Protein AF-A0A0G8CB19-F1 (afdb_monomer)

Secondary structure (DSSP, 8-state):
-EEEETT-SS-EE----TT-------SSEEEEE----STTT------------------S------------

Structure (mmCIF, N/CA/C/O backbone):
data_AF-A0A0G8CB19-F1
#
_entry.id   AF-A0A0G8CB19-F1
#
loop_
_atom_site.group_PDB
_atom_site.id
_atom_site.type_symbol
_atom_site.label_atom_id
_atom_site.label_alt_id
_atom_site.label_comp_id
_atom_site.label_asym_id
_atom_site.label_entity_id
_atom_site.label_seq_id
_atom_site.pdbx_PDB_ins_code
_atom_site.Cartn_x
_atom_site.Cartn_y
_atom_site.Cartn_z
_atom_site.occupancy
_atom_site.B_iso_or_equiv
_atom_site.auth_seq_id
_atom_site.auth_comp_id
_atom_site.auth_asym_id
_atom_site.auth_atom_id
_atom_site.pdbx_PDB_model_num
ATOM 1 N N . MET A 1 1 ? 1.897 -5.177 2.735 1.00 87.00 1 MET A N 1
ATOM 2 C CA . MET A 1 1 ? 1.865 -3.755 2.335 1.00 87.00 1 MET A CA 1
ATOM 3 C C . MET A 1 1 ? 0.420 -3.316 2.288 1.00 87.00 1 MET A C 1
ATOM 5 O O . MET A 1 1 ? -0.393 -4.031 1.721 1.00 87.00 1 MET A O 1
ATOM 9 N N . THR A 1 2 ? 0.107 -2.170 2.867 1.00 91.12 2 THR A N 1
ATOM 10 C CA . THR A 1 2 ? -1.232 -1.587 2.838 1.00 91.12 2 THR A CA 1
ATOM 11 C C . THR A 1 2 ? -1.138 -0.180 2.273 1.00 91.12 2 THR A C 1
ATOM 13 O O . THR A 1 2 ? -0.272 0.586 2.689 1.00 91.12 2 THR A O 1
ATOM 16 N N . ILE A 1 3 ? -2.007 0.146 1.322 1.00 92.06 3 ILE A N 1
ATOM 17 C CA . ILE A 1 3 ? -2.063 1.448 0.658 1.00 92.06 3 ILE A CA 1
ATOM 18 C C . ILE A 1 3 ? -3.410 2.085 0.975 1.00 92.06 3 ILE A C 1
ATOM 20 O O . ILE A 1 3 ? -4.461 1.473 0.771 1.00 92.06 3 ILE A O 1
ATOM 24 N N . ARG A 1 4 ? -3.375 3.311 1.494 1.00 93.00 4 ARG A N 1
ATOM 25 C CA . ARG A 1 4 ? -4.549 4.166 1.679 1.00 93.00 4 ARG A CA 1
ATOM 26 C C . ARG A 1 4 ? -4.506 5.301 0.671 1.00 93.00 4 ARG A C 1
ATOM 28 O O . ARG A 1 4 ? -3.461 5.926 0.502 1.00 93.00 4 ARG A O 1
ATOM 35 N N . THR A 1 5 ? -5.642 5.578 0.047 1.00 93.00 5 THR A N 1
ATOM 36 C CA . THR A 1 5 ? -5.846 6.738 -0.826 1.00 93.00 5 THR A CA 1
ATOM 37 C C . THR A 1 5 ? -6.883 7.664 -0.195 1.00 93.00 5 THR A C 1
ATOM 39 O O . THR A 1 5 ? -7.718 7.205 0.585 1.00 93.00 5 THR A O 1
ATOM 42 N N . PHE A 1 6 ? -6.837 8.963 -0.493 1.00 85.31 6 PHE A N 1
ATOM 43 C CA . PHE A 1 6 ? -7.753 9.944 0.110 1.00 85.31 6 PHE A CA 1
ATOM 44 C C . PHE A 1 6 ? -9.227 9.665 -0.206 1.00 85.31 6 PHE A C 1
ATOM 46 O O . PHE A 1 6 ? -10.093 9.875 0.640 1.00 85.31 6 PHE A O 1
ATOM 53 N N . ASN A 1 7 ? -9.495 9.146 -1.404 1.00 84.06 7 ASN A N 1
ATOM 54 C CA . ASN A 1 7 ? -10.846 8.955 -1.928 1.00 84.06 7 ASN A CA 1
ATOM 55 C C . ASN A 1 7 ? -11.397 7.533 -1.710 1.00 84.06 7 ASN A C 1
ATOM 57 O O . ASN A 1 7 ? -12.504 7.232 -2.151 1.00 84.06 7 ASN A O 1
ATOM 61 N N . SER A 1 8 ? -10.653 6.649 -1.028 1.00 84.06 8 SER A N 1
ATOM 62 C CA . SER A 1 8 ? -11.097 5.284 -0.725 1.00 84.06 8 SER A CA 1
ATOM 63 C C . SER A 1 8 ? -11.262 5.063 0.774 1.00 84.06 8 SER A C 1
ATOM 65 O O . SER A 1 8 ? -10.324 5.207 1.557 1.00 84.06 8 SER A O 1
ATOM 67 N N . THR A 1 9 ? -12.445 4.601 1.175 1.00 83.69 9 THR A N 1
ATOM 68 C CA . THR A 1 9 ? -12.702 4.134 2.546 1.00 83.69 9 THR A CA 1
ATOM 69 C C . THR A 1 9 ? -12.087 2.763 2.823 1.00 83.69 9 THR A C 1
ATOM 71 O O . THR A 1 9 ? -11.902 2.398 3.983 1.00 83.69 9 THR A O 1
ATOM 74 N N . THR A 1 10 ? -11.751 2.004 1.774 1.00 91.94 10 THR A N 1
ATOM 75 C CA . THR A 1 10 ? -11.187 0.656 1.891 1.00 91.94 10 THR A CA 1
ATOM 76 C C . THR A 1 10 ? -9.702 0.673 1.515 1.00 91.94 10 THR A C 1
ATOM 78 O O . THR A 1 10 ? -9.369 0.921 0.351 1.00 91.94 10 THR A O 1
ATOM 81 N N . PRO A 1 11 ? -8.788 0.415 2.469 1.00 91.19 11 PRO A N 1
ATOM 82 C CA . PRO A 1 11 ? -7.366 0.277 2.179 1.00 91.19 11 PRO A CA 1
ATOM 83 C C . PRO A 1 11 ? -7.087 -0.949 1.308 1.00 91.19 11 PRO A C 1
ATOM 85 O O . PRO A 1 11 ? -7.682 -2.009 1.506 1.00 91.19 11 PRO A O 1
ATOM 88 N N . GLN A 1 12 ? -6.121 -0.839 0.401 1.00 90.88 12 GLN A N 1
ATOM 89 C CA . GLN A 1 12 ? -5.684 -1.956 -0.432 1.00 90.88 12 GLN A CA 1
ATOM 90 C C . GLN A 1 12 ? -4.555 -2.714 0.257 1.00 90.88 12 GLN A C 1
ATOM 92 O O . GLN A 1 12 ? -3.520 -2.130 0.574 1.00 90.88 12 GLN A O 1
ATOM 97 N N . THR A 1 13 ? -4.748 -4.013 0.501 1.00 90.62 13 THR A N 1
ATOM 98 C CA . THR A 1 13 ? -3.747 -4.872 1.152 1.00 90.62 13 THR A CA 1
ATOM 99 C C . THR A 1 13 ? -3.109 -5.809 0.139 1.00 90.62 13 THR A C 1
ATOM 101 O O . THR A 1 13 ? -3.786 -6.547 -0.566 1.00 90.62 13 THR A O 1
ATOM 104 N N . ILE A 1 14 ? -1.782 -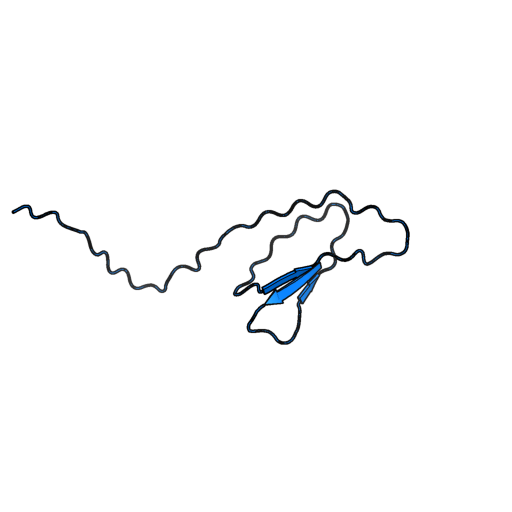5.785 0.092 1.00 87.19 14 ILE A N 1
ATOM 105 C CA . ILE A 1 14 ? -0.951 -6.553 -0.827 1.00 87.19 14 ILE A CA 1
ATOM 106 C C . ILE A 1 14 ? 0.056 -7.364 -0.017 1.00 87.19 14 ILE A C 1
ATOM 108 O O . ILE A 1 14 ? 0.854 -6.814 0.753 1.00 87.19 14 ILE A O 1
ATOM 112 N N . THR A 1 15 ? 0.059 -8.673 -0.238 1.00 86.12 15 THR A N 1
ATOM 113 C CA . THR A 1 15 ? 1.091 -9.572 0.284 1.00 86.12 15 THR A CA 1
ATOM 114 C C . THR A 1 15 ? 2.324 -9.508 -0.615 1.00 86.12 15 THR A C 1
ATOM 116 O O . THR A 1 15 ? 2.223 -9.634 -1.840 1.00 86.12 15 THR A O 1
ATOM 119 N N . LEU A 1 16 ? 3.482 -9.282 0.005 1.00 81.19 16 LEU A N 1
ATOM 120 C CA . LEU A 1 16 ? 4.790 -9.328 -0.643 1.00 81.19 16 LEU A CA 1
ATOM 121 C C . LEU A 1 16 ? 5.512 -10.583 -0.157 1.00 81.19 16 LEU A C 1
ATOM 123 O O . LEU A 1 16 ? 5.599 -10.803 1.051 1.00 81.19 16 LEU A O 1
ATOM 127 N N . THR A 1 17 ? 6.012 -11.385 -1.087 1.00 81.94 17 THR A N 1
ATOM 128 C CA . THR A 1 17 ? 6.876 -12.536 -0.814 1.00 81.94 17 THR A CA 1
ATOM 129 C C . THR A 1 17 ? 8.330 -12.222 -1.175 1.00 81.94 17 THR A C 1
ATOM 131 O O . THR A 1 17 ? 8.575 -11.376 -2.039 1.00 81.94 17 THR A O 1
ATOM 134 N N . PRO A 1 18 ? 9.325 -12.854 -0.522 1.00 80.75 18 PRO A N 1
ATOM 135 C CA . PRO A 1 18 ? 10.726 -12.668 -0.891 1.00 80.75 18 PRO A CA 1
ATOM 136 C C . PRO A 1 18 ? 10.966 -12.956 -2.380 1.00 80.75 18 PRO A C 1
ATOM 138 O O . PRO A 1 18 ? 10.510 -13.972 -2.897 1.00 80.75 18 PRO A O 1
ATOM 141 N N . GLY A 1 19 ? 11.678 -12.054 -3.060 1.00 82.56 19 GLY A N 1
ATOM 142 C CA . GLY A 1 19 ? 11.911 -12.120 -4.509 1.00 82.56 19 GLY A CA 1
ATOM 143 C C . GLY A 1 19 ? 10.844 -11.426 -5.366 1.00 82.56 19 GLY A C 1
ATOM 144 O O . GLY A 1 19 ? 11.046 -11.282 -6.572 1.00 82.56 19 GLY A O 1
ATOM 145 N N . ASP A 1 20 ? 9.745 -10.945 -4.773 1.00 85.44 20 ASP A N 1
ATOM 146 C CA . ASP A 1 20 ? 8.721 -10.200 -5.506 1.00 85.44 20 ASP A CA 1
ATOM 147 C C . ASP A 1 20 ? 9.267 -8.884 -6.072 1.00 85.44 20 ASP A C 1
ATOM 149 O O . ASP A 1 20 ? 9.802 -8.041 -5.349 1.00 85.44 20 ASP A O 1
ATOM 153 N N . ARG A 1 21 ? 9.001 -8.646 -7.360 1.00 88.38 21 ARG A N 1
ATOM 154 C CA . ARG A 1 21 ? 9.067 -7.320 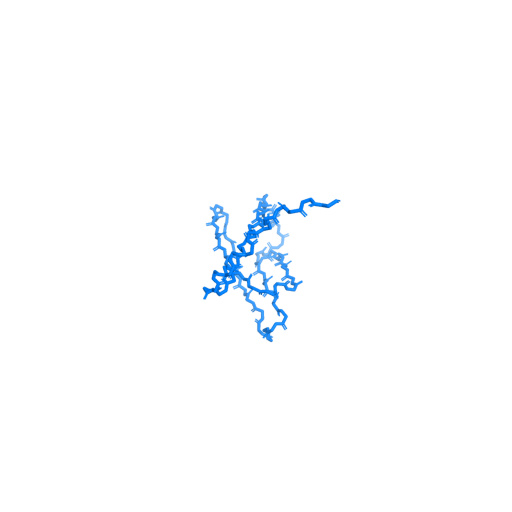-7.982 1.00 88.38 21 ARG A CA 1
ATOM 155 C C . ARG A 1 21 ? 7.682 -6.963 -8.501 1.00 88.38 21 ARG A C 1
ATOM 157 O O . ARG A 1 21 ? 7.217 -7.543 -9.478 1.00 88.38 21 ARG A O 1
ATOM 164 N N . LYS A 1 22 ? 7.018 -6.017 -7.839 1.00 86.25 22 LYS A N 1
ATOM 165 C CA . LYS A 1 22 ? 5.659 -5.588 -8.187 1.00 86.25 22 LYS A CA 1
ATOM 166 C C . LYS A 1 22 ? 5.629 -4.087 -8.447 1.00 86.25 22 LYS A C 1
ATOM 168 O O . LYS A 1 22 ? 6.264 -3.317 -7.731 1.00 86.25 22 LYS A O 1
ATOM 173 N N . THR A 1 23 ? 4.877 -3.691 -9.466 1.00 86.81 23 THR A N 1
ATOM 174 C CA . THR A 1 23 ? 4.604 -2.294 -9.804 1.00 86.81 23 THR A CA 1
ATOM 175 C C . THR A 1 23 ? 3.112 -2.070 -9.667 1.00 86.81 23 THR A C 1
ATOM 177 O O . THR A 1 23 ? 2.318 -2.889 -10.126 1.00 86.81 23 THR A O 1
ATOM 180 N N . PHE A 1 24 ? 2.739 -0.966 -9.031 1.00 85.12 24 PHE A N 1
ATOM 181 C CA . PHE A 1 24 ? 1.349 -0.588 -8.848 1.00 85.12 24 PHE A CA 1
ATOM 182 C C . PHE A 1 24 ? 1.160 0.864 -9.255 1.00 85.12 24 PHE A C 1
ATOM 184 O O . PHE A 1 24 ? 2.050 1.686 -9.034 1.00 85.12 24 PHE A O 1
ATOM 191 N N . LEU A 1 25 ? -0.011 1.162 -9.808 1.00 86.44 25 LEU A N 1
ATOM 192 C CA . LEU A 1 25 ? -0.456 2.520 -10.069 1.00 86.44 25 LEU A CA 1
ATOM 193 C C . LEU A 1 25 ? -1.557 2.857 -9.065 1.00 86.44 25 LEU A C 1
ATOM 195 O O . LEU A 1 25 ? -2.564 2.155 -8.994 1.00 86.44 25 LEU A O 1
ATOM 199 N N . PHE A 1 26 ? -1.335 3.909 -8.284 1.00 83.50 26 PHE A N 1
ATOM 200 C CA . PHE A 1 26 ? -2.308 4.449 -7.345 1.00 83.50 26 PHE A CA 1
ATOM 201 C C . PHE A 1 26 ? -2.344 5.965 -7.482 1.00 83.50 26 PHE A C 1
ATOM 203 O O . PHE A 1 26 ? -1.296 6.609 -7.518 1.00 83.50 26 PHE A O 1
ATOM 210 N N . 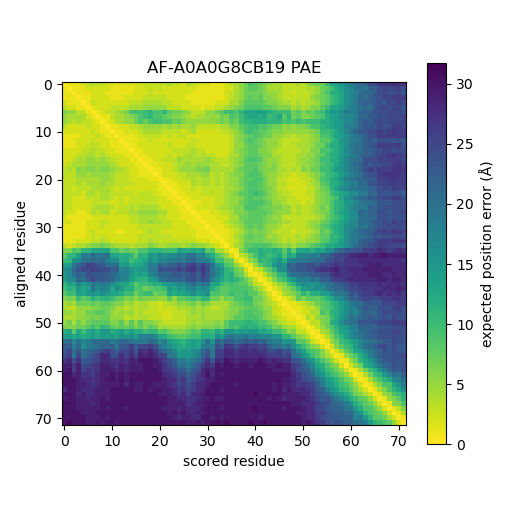GLU A 1 27 ? -3.551 6.512 -7.520 1.00 84.75 27 GLU A N 1
ATOM 211 C CA . GLU A 1 27 ? -3.806 7.949 -7.468 1.00 84.75 27 GLU A CA 1
ATOM 212 C C . GLU A 1 27 ? -4.137 8.362 -6.027 1.00 84.75 27 GLU A C 1
ATOM 214 O O . GLU A 1 27 ? -4.564 7.534 -5.216 1.00 84.75 27 GLU A O 1
ATOM 219 N N . ASP A 1 28 ? -3.899 9.634 -5.697 1.00 86.69 28 ASP A N 1
ATOM 220 C CA . ASP A 1 28 ? -4.237 10.239 -4.401 1.00 86.69 28 ASP A CA 1
ATOM 221 C C . ASP A 1 28 ? -3.770 9.428 -3.179 1.00 86.69 28 ASP A C 1
ATOM 223 O O . ASP A 1 28 ? -4.510 9.236 -2.208 1.00 86.69 28 ASP A O 1
ATOM 227 N N . VAL A 1 29 ? -2.537 8.912 -3.225 1.00 88.00 29 VAL A N 1
ATOM 228 C CA . VAL A 1 29 ? -1.964 8.105 -2.139 1.00 88.00 29 VAL A CA 1
ATOM 229 C C . VAL A 1 29 ? -1.812 8.954 -0.877 1.00 88.00 29 VAL A C 1
ATOM 231 O O . VAL A 1 29 ? -1.064 9.927 -0.850 1.00 88.00 29 VAL A O 1
ATOM 234 N N . GLN A 1 30 ? -2.492 8.543 0.191 1.00 91.38 30 GLN A N 1
ATOM 235 C CA . GLN A 1 30 ? -2.403 9.160 1.511 1.00 91.38 30 GLN A CA 1
ATOM 236 C C . GLN A 1 30 ? -1.267 8.544 2.332 1.00 91.38 30 GLN A C 1
ATOM 238 O O . GLN A 1 30 ? -0.494 9.258 2.968 1.00 91.38 30 GLN A O 1
ATOM 243 N N . SER A 1 31 ? -1.177 7.213 2.364 1.00 90.00 31 SER A N 1
ATOM 244 C CA . SER A 1 31 ? -0.123 6.520 3.104 1.00 90.00 31 SER A CA 1
ATOM 245 C C . SER A 1 31 ? 0.144 5.115 2.574 1.00 90.00 31 SER A C 1
ATOM 247 O O . SER A 1 31 ? -0.744 4.432 2.058 1.00 90.00 31 SER A O 1
ATOM 249 N N . ILE A 1 32 ? 1.396 4.682 2.734 1.00 89.19 32 ILE A N 1
ATOM 250 C CA . ILE A 1 32 ? 1.853 3.322 2.448 1.00 89.19 32 ILE A CA 1
ATOM 251 C C . ILE A 1 32 ? 2.432 2.758 3.744 1.00 89.19 32 ILE A C 1
ATOM 253 O O . ILE A 1 32 ? 3.323 3.354 4.347 1.00 89.19 32 ILE A O 1
ATOM 257 N N . THR A 1 33 ? 1.921 1.615 4.191 1.00 88.00 33 THR A N 1
ATOM 258 C CA . THR A 1 33 ? 2.364 0.955 5.424 1.00 88.00 33 THR A CA 1
ATOM 259 C C . THR A 1 33 ? 2.867 -0.450 5.127 1.00 88.00 33 THR A C 1
ATOM 261 O O . THR A 1 33 ? 2.216 -1.242 4.440 1.00 88.00 33 THR A O 1
ATOM 264 N N . PHE A 1 34 ? 4.031 -0.782 5.675 1.00 83.44 34 PHE A N 1
ATOM 265 C CA . PHE A 1 34 ? 4.618 -2.113 5.590 1.00 83.44 34 PHE A CA 1
ATOM 266 C C . PHE A 1 34 ? 4.522 -2.776 6.956 1.00 83.44 34 PHE A C 1
ATOM 268 O O . PHE A 1 34 ? 5.041 -2.265 7.942 1.00 83.44 34 PHE A O 1
ATOM 275 N N . SER A 1 35 ? 3.836 -3.911 7.008 1.00 77.62 35 SER A N 1
ATOM 276 C CA . SER A 1 35 ? 3.727 -4.748 8.195 1.00 77.62 35 SER A CA 1
ATOM 277 C C . SER A 1 35 ? 4.213 -6.144 7.845 1.00 77.62 35 SER A C 1
ATOM 279 O O . SER A 1 35 ? 3.892 -6.669 6.774 1.00 77.62 35 SER A O 1
ATOM 281 N N . ASN A 1 36 ? 4.983 -6.747 8.744 1.00 69.00 36 ASN A N 1
ATOM 282 C CA . ASN A 1 36 ? 5.371 -8.138 8.603 1.00 69.00 36 ASN A CA 1
ATOM 283 C C . ASN A 1 36 ? 4.157 -9.021 8.925 1.00 69.00 36 ASN A C 1
ATOM 285 O O . ASN A 1 36 ? 3.614 -8.942 10.025 1.00 69.00 36 ASN A O 1
ATOM 289 N N . ALA A 1 37 ? 3.686 -9.800 7.950 1.00 61.22 37 ALA A N 1
ATOM 290 C CA . ALA A 1 37 ? 2.504 -10.650 8.106 1.00 61.22 37 ALA A CA 1
ATOM 291 C C . ALA A 1 37 ? 2.829 -12.013 8.742 1.00 61.22 37 ALA A C 1
ATOM 293 O O . ALA A 1 37 ? 1.917 -12.766 9.074 1.00 61.22 37 ALA A O 1
ATOM 294 N N . THR A 1 38 ? 4.113 -12.339 8.920 1.00 59.28 38 THR A N 1
ATOM 295 C CA . THR A 1 38 ? 4.555 -13.644 9.417 1.00 59.28 38 THR A CA 1
ATOM 296 C C . THR A 1 38 ? 5.319 -13.508 10.729 1.00 59.28 38 THR A C 1
ATOM 298 O O . THR A 1 38 ? 6.303 -12.784 10.849 1.00 59.28 38 THR A O 1
ATOM 301 N N . THR A 1 39 ? 4.792 -14.213 11.720 1.00 52.91 39 THR A N 1
ATOM 302 C CA . THR A 1 39 ? 5.169 -14.313 13.131 1.00 52.91 39 THR A CA 1
ATOM 303 C C . THR A 1 39 ? 6.662 -14.180 13.479 1.00 52.91 39 THR A C 1
ATOM 305 O O . THR A 1 39 ? 7.521 -14.908 12.988 1.00 52.91 39 THR A O 1
ATOM 308 N N . ALA A 1 40 ? 6.891 -13.321 14.473 1.00 51.22 40 ALA A N 1
ATOM 309 C CA . ALA A 1 40 ? 7.931 -13.324 15.503 1.00 51.22 40 ALA A CA 1
ATOM 310 C C . ALA A 1 40 ? 9.407 -13.089 15.141 1.00 51.22 40 ALA A C 1
ATOM 312 O O . ALA A 1 40 ? 10.050 -12.432 15.943 1.00 51.22 40 ALA A O 1
ATOM 313 N N . ASN A 1 41 ? 9.962 -13.535 14.009 1.00 51.97 41 ASN A N 1
ATOM 314 C CA . ASN A 1 41 ? 11.426 -13.439 13.789 1.00 51.97 41 ASN A CA 1
ATOM 315 C C . ASN A 1 41 ? 11.853 -13.171 12.336 1.00 51.97 41 ASN A C 1
ATOM 317 O O . ASN A 1 41 ? 13.012 -13.374 11.982 1.00 51.97 41 ASN A O 1
ATOM 321 N N . ALA A 1 42 ? 10.941 -12.740 11.468 1.00 55.59 42 ALA A N 1
ATOM 322 C CA . ALA A 1 42 ? 11.328 -12.344 10.123 1.00 55.59 42 ALA A CA 1
ATOM 323 C C . ALA A 1 42 ? 11.926 -10.930 10.179 1.00 55.59 42 ALA A C 1
ATOM 325 O O . ALA A 1 42 ? 11.199 -9.942 10.301 1.00 55.59 42 ALA A O 1
ATOM 326 N N . GLU A 1 43 ? 13.256 -10.830 10.111 1.00 59.09 43 GLU A N 1
ATOM 327 C CA . GLU A 1 43 ? 13.897 -9.570 9.742 1.00 59.09 43 GLU A CA 1
ATOM 328 C C . GLU A 1 43 ? 13.242 -9.068 8.452 1.00 59.09 43 GLU A C 1
ATOM 330 O O . GLU A 1 43 ? 12.972 -9.851 7.53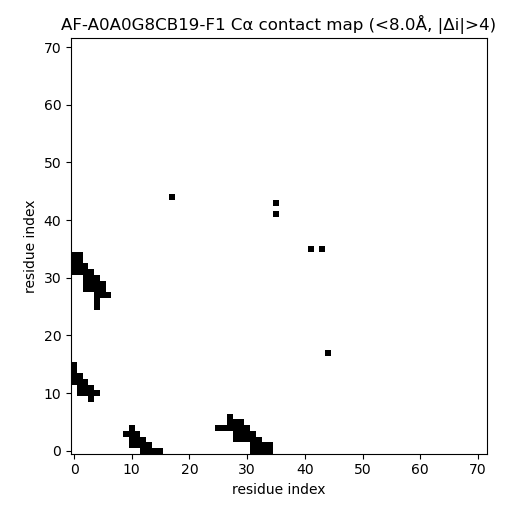3 1.00 59.09 43 GLU A O 1
ATOM 335 N N . LEU A 1 44 ? 12.922 -7.772 8.396 1.00 59.78 44 LEU A N 1
ATOM 336 C CA . LEU A 1 44 ? 12.435 -7.177 7.159 1.00 59.78 44 LEU A CA 1
ATOM 337 C C . LEU A 1 44 ? 13.530 -7.384 6.113 1.00 59.78 44 LEU A C 1
ATOM 339 O O . LEU A 1 44 ? 14.586 -6.758 6.185 1.00 59.78 44 LEU A O 1
ATOM 343 N N . SER A 1 45 ? 13.288 -8.287 5.159 1.00 64.88 45 SER A N 1
ATOM 344 C CA . SER A 1 45 ? 14.153 -8.422 3.992 1.00 64.88 45 SER A CA 1
ATOM 345 C C . SER A 1 45 ? 14.319 -7.037 3.364 1.00 64.88 45 SER A C 1
ATOM 347 O O . SER A 1 45 ? 13.350 -6.269 3.371 1.00 64.88 45 SER A O 1
ATOM 349 N N . PRO A 1 46 ? 15.512 -6.693 2.849 1.00 72.25 46 PRO A N 1
ATOM 350 C CA . PRO A 1 46 ? 15.766 -5.370 2.300 1.00 72.25 46 PRO A CA 1
ATOM 351 C C . PRO A 1 46 ? 14.685 -5.021 1.277 1.00 72.25 46 PRO A C 1
ATOM 353 O O . PRO A 1 46 ? 14.548 -5.665 0.237 1.00 72.25 46 PRO A O 1
ATOM 356 N N . LEU A 1 47 ? 13.875 -4.022 1.626 1.00 75.31 47 LEU A N 1
ATOM 357 C CA . LEU A 1 47 ? 12.761 -3.561 0.819 1.00 75.31 47 LEU A CA 1
ATOM 358 C C . LEU A 1 47 ? 13.228 -2.352 0.020 1.00 75.31 47 LEU A C 1
ATOM 360 O O . LEU A 1 47 ? 13.564 -1.313 0.587 1.00 75.31 47 LEU A O 1
ATOM 364 N N . PHE A 1 48 ? 13.217 -2.484 -1.300 1.00 82.44 48 PHE A N 1
ATOM 365 C CA . PHE A 1 48 ? 13.475 -1.371 -2.197 1.00 82.44 48 PHE A CA 1
ATOM 366 C C . PHE A 1 48 ? 12.152 -0.813 -2.714 1.00 82.44 48 PHE A C 1
ATOM 368 O O . PHE A 1 48 ? 11.364 -1.530 -3.332 1.00 82.44 48 PHE A O 1
ATOM 375 N N . ILE A 1 49 ? 11.912 0.472 -2.457 1.00 81.69 49 ILE A N 1
ATOM 376 C CA . ILE A 1 49 ? 10.731 1.188 -2.936 1.00 81.69 49 ILE A CA 1
ATOM 377 C C . ILE A 1 49 ? 11.209 2.263 -3.895 1.00 81.69 49 ILE A C 1
ATOM 379 O O . ILE A 1 49 ? 11.993 3.134 -3.524 1.00 81.69 49 ILE A O 1
ATOM 383 N N . GLN A 1 50 ? 10.692 2.219 -5.115 1.00 83.75 50 GLN A N 1
ATOM 384 C CA . GLN A 1 50 ? 10.901 3.267 -6.096 1.00 83.75 50 GLN A CA 1
ATOM 385 C C . GLN A 1 50 ? 9.554 3.883 -6.442 1.00 83.75 50 GLN A C 1
ATOM 387 O O . GLN A 1 50 ? 8.697 3.235 -7.043 1.00 83.75 50 GLN A O 1
ATOM 392 N N . GLN A 1 51 ? 9.376 5.147 -6.064 1.00 79.44 51 GLN A N 1
ATOM 393 C CA . GLN A 1 51 ? 8.256 5.932 -6.549 1.00 79.44 51 GLN A CA 1
ATOM 394 C C . GLN A 1 51 ? 8.551 6.346 -7.988 1.00 79.44 51 GLN A C 1
ATOM 396 O O . GLN A 1 51 ? 9.582 6.949 -8.280 1.00 79.44 51 GLN A O 1
ATOM 401 N N . THR A 1 52 ? 7.636 6.006 -8.886 1.00 76.06 52 THR A N 1
ATOM 402 C CA . THR A 1 52 ? 7.629 6.541 -10.245 1.00 76.06 52 THR A CA 1
ATOM 403 C C . THR A 1 52 ? 6.424 7.457 -10.347 1.00 76.06 52 THR A C 1
ATOM 405 O O . THR A 1 52 ? 5.304 7.065 -10.030 1.00 76.06 52 T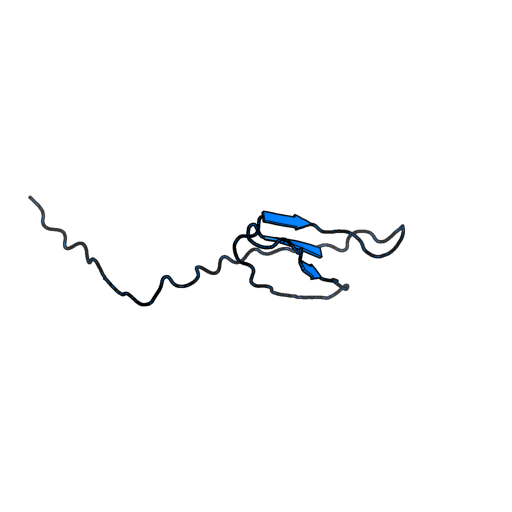HR A O 1
ATOM 408 N N . THR A 1 53 ? 6.658 8.716 -10.700 1.00 66.31 53 THR A N 1
ATOM 409 C CA . THR A 1 53 ? 5.582 9.659 -10.987 1.00 66.31 53 THR A CA 1
ATOM 410 C C . THR A 1 53 ? 5.055 9.342 -12.378 1.00 66.31 53 THR A C 1
ATOM 412 O O . THR A 1 53 ? 5.746 9.579 -13.368 1.00 66.31 53 THR A O 1
ATOM 415 N N . CYS A 1 54 ? 3.847 8.793 -12.464 1.00 59.84 54 CYS A N 1
ATOM 416 C CA . CYS A 1 54 ? 3.087 8.852 -13.700 1.00 59.84 54 CYS A CA 1
ATOM 417 C C . CY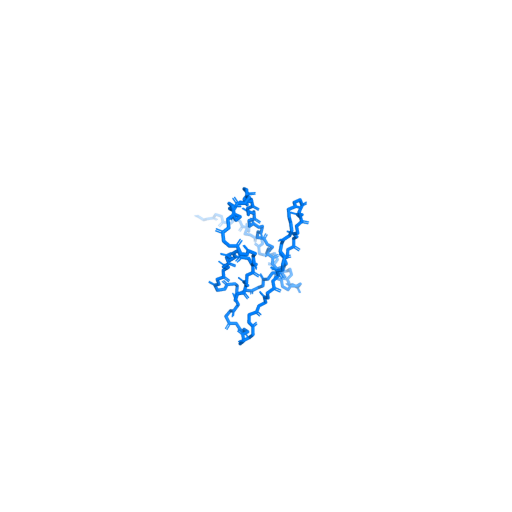S A 1 54 ? 2.348 10.191 -13.672 1.00 59.84 54 CYS A C 1
ATOM 419 O O . CYS A 1 54 ? 1.469 10.391 -12.837 1.00 59.84 54 CYS A O 1
ATOM 421 N N . ILE A 1 55 ? 2.757 11.141 -14.514 1.00 58.09 55 ILE A N 1
ATOM 422 C CA . ILE A 1 55 ? 1.894 12.282 -14.813 1.00 58.09 55 ILE A CA 1
ATOM 423 C C . ILE A 1 55 ? 0.766 11.659 -15.627 1.00 58.09 55 ILE A C 1
ATOM 425 O O . ILE A 1 55 ? 0.999 11.277 -16.773 1.00 58.09 55 ILE A O 1
ATOM 429 N N . CYS A 1 56 ? -0.413 11.466 -15.027 1.00 53.47 56 CYS A N 1
ATOM 430 C CA . CYS A 1 56 ? -1.610 11.191 -15.809 1.00 53.47 56 CYS A CA 1
ATOM 431 C C . CYS A 1 56 ? -1.661 12.304 -16.848 1.00 53.47 56 CYS A C 1
ATOM 433 O O . CYS A 1 56 ? -1.708 13.480 -16.480 1.00 53.47 56 CYS A O 1
ATOM 435 N N . CYS A 1 57 ? -1.490 11.936 -18.120 1.00 50.66 57 CYS A N 1
ATOM 436 C CA . CYS A 1 57 ? -1.560 12.865 -19.228 1.00 50.66 57 CYS A CA 1
ATOM 437 C C . CYS A 1 57 ? -2.819 13.693 -19.010 1.00 50.66 57 CYS A C 1
ATOM 439 O O . CYS A 1 57 ? -3.922 13.143 -19.042 1.00 50.66 57 CYS A O 1
ATOM 441 N N . GLY A 1 58 ? -2.630 14.988 -18.735 1.00 45.62 58 GLY A N 1
ATOM 442 C CA . GLY A 1 58 ? -3.718 15.941 -18.813 1.00 45.62 58 GLY A CA 1
ATOM 443 C C . GLY A 1 58 ? -4.434 15.681 -20.129 1.00 45.62 58 GLY A C 1
ATOM 444 O O . GLY A 1 58 ? -3.786 15.399 -21.142 1.00 45.62 58 GLY A O 1
ATOM 445 N N . GLU A 1 59 ? -5.756 15.654 -20.044 1.00 46.47 59 GLU A N 1
ATOM 446 C CA . GLU A 1 59 ? -6.678 15.412 -21.140 1.00 46.47 59 GLU A CA 1
ATOM 447 C C . GLU A 1 59 ? -6.151 15.969 -22.465 1.00 46.47 59 GLU A C 1
ATOM 449 O O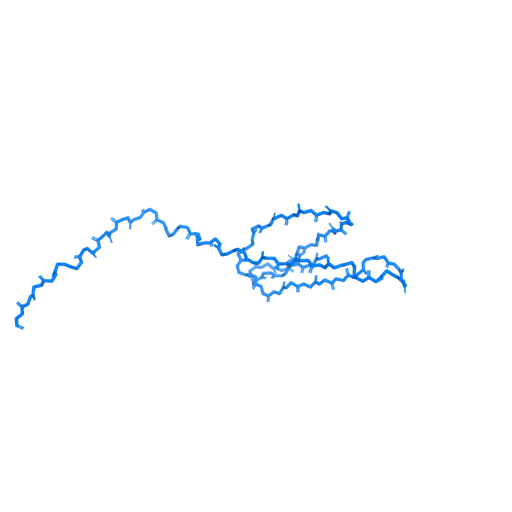 . GLU A 1 59 ? -5.556 17.045 -22.524 1.00 46.47 59 GLU A O 1
ATOM 454 N N . SER A 1 60 ? -6.399 15.232 -23.543 1.00 50.16 60 SER A N 1
ATOM 455 C CA . SER A 1 60 ? -6.227 15.685 -24.916 1.00 50.16 60 SER A CA 1
ATOM 456 C C . SER A 1 60 ? -6.923 17.034 -25.146 1.00 50.16 60 SER A C 1
ATOM 458 O O . SER A 1 60 ? -8.077 17.075 -25.552 1.00 50.16 60 SER A O 1
ATOM 460 N N . ASN A 1 61 ? -6.209 18.124 -24.890 1.00 44.28 61 ASN A N 1
ATOM 461 C CA . ASN A 1 61 ? -6.457 19.474 -25.368 1.00 44.28 61 ASN A CA 1
ATOM 462 C C . ASN A 1 61 ? -5.092 20.145 -25.504 1.00 44.28 61 ASN A C 1
ATOM 464 O O . ASN A 1 61 ? -4.633 20.908 -24.656 1.00 44.28 61 ASN A O 1
ATOM 468 N N . SER A 1 62 ? -4.415 19.805 -26.597 1.00 44.97 62 SER A N 1
ATOM 469 C CA . SER A 1 62 ? -3.243 20.516 -27.080 1.00 44.97 62 SER A CA 1
ATOM 470 C C . SER A 1 62 ? -3.627 21.957 -27.426 1.00 44.97 62 SER A C 1
ATOM 472 O O . SER A 1 62 ? -3.958 22.260 -28.569 1.00 44.97 62 SER A O 1
ATOM 474 N N . TYR A 1 63 ? -3.559 22.858 -26.453 1.00 46.00 63 TYR A N 1
ATOM 475 C CA . TYR A 1 63 ? -3.325 24.269 -26.726 1.00 46.00 63 TYR A CA 1
ATOM 476 C C . TYR A 1 63 ? -1.860 24.544 -26.413 1.00 46.00 63 TYR A C 1
ATOM 478 O O . TYR A 1 63 ? -1.487 24.905 -25.300 1.00 46.00 63 TYR A O 1
ATOM 486 N N . TYR A 1 64 ? -1.017 24.305 -27.419 1.00 38.91 64 TYR A N 1
ATOM 487 C CA . TYR A 1 64 ? 0.310 24.902 -27.483 1.00 38.91 64 TYR A CA 1
ATOM 488 C C . TYR A 1 64 ? 0.124 26.424 -27.446 1.00 38.91 64 TYR A C 1
ATOM 490 O O . TYR A 1 64 ? -0.258 27.024 -28.447 1.00 38.91 64 TYR A O 1
ATOM 498 N N . TYR A 1 65 ? 0.376 27.054 -26.301 1.00 42.09 65 TYR A N 1
ATOM 499 C CA . TYR A 1 65 ? 0.759 28.460 -26.295 1.00 42.09 65 TYR A CA 1
ATOM 500 C C . TYR A 1 65 ? 2.263 28.506 -26.541 1.00 42.09 65 TYR A C 1
ATOM 50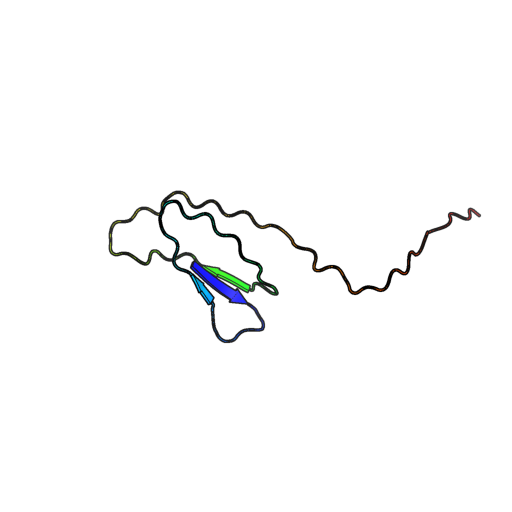2 O O . TYR A 1 65 ? 3.071 28.415 -25.619 1.00 42.09 65 TYR A O 1
ATOM 510 N N . GLU A 1 66 ? 2.631 28.589 -27.816 1.00 43.38 66 GLU A N 1
ATOM 511 C CA . GLU A 1 66 ? 3.952 29.064 -28.207 1.00 43.38 66 GLU A CA 1
ATOM 512 C C . GLU A 1 66 ? 4.054 30.522 -27.738 1.00 43.38 66 GLU A C 1
ATOM 514 O O . GLU A 1 66 ? 3.307 31.387 -28.199 1.00 43.38 66 GLU A O 1
ATOM 519 N N . SER A 1 67 ? 4.931 30.809 -26.773 1.00 45.88 67 SER A N 1
ATOM 520 C CA . SER A 1 67 ? 5.293 32.192 -26.479 1.00 45.88 67 SER A CA 1
ATOM 521 C C . SER A 1 67 ? 6.173 32.688 -27.624 1.00 45.88 67 SER A C 1
ATOM 523 O O . SER A 1 67 ? 7.383 32.464 -27.630 1.00 45.88 67 SER A O 1
ATOM 525 N N . SER A 1 68 ? 5.575 33.340 -28.616 1.00 45.66 68 SER A N 1
ATOM 526 C CA . SER A 1 68 ? 6.337 34.163 -29.547 1.00 45.66 68 SER A CA 1
ATOM 527 C C . SER A 1 68 ? 6.766 35.433 -28.816 1.00 45.66 68 SER A C 1
ATOM 529 O O . SER A 1 68 ? 5.954 36.321 -28.553 1.00 45.66 68 SER A O 1
ATOM 531 N N . ASP A 1 69 ? 8.045 35.446 -28.459 1.00 50.50 69 ASP A N 1
ATOM 532 C CA . ASP A 1 69 ? 8.850 36.604 -28.096 1.00 50.50 69 ASP A CA 1
ATOM 533 C C . ASP A 1 69 ? 8.584 37.760 -29.078 1.00 50.50 69 ASP A C 1
ATOM 535 O O . ASP A 1 69 ? 8.968 37.705 -30.247 1.00 50.50 69 ASP A O 1
ATOM 539 N N . TYR A 1 70 ? 7.876 38.790 -28.617 1.00 44.94 70 TYR A N 1
ATOM 540 C CA . TYR A 1 70 ? 7.845 40.091 -29.273 1.00 44.94 70 TYR A CA 1
ATOM 541 C C . TYR A 1 70 ? 8.374 41.108 -28.279 1.00 44.94 70 TYR A C 1
ATOM 543 O O . TYR A 1 70 ? 7.667 41.555 -27.373 1.00 44.94 70 TYR A O 1
ATOM 551 N N . GLY A 1 71 ? 9.650 41.430 -28.471 1.00 44.91 71 GLY A N 1
ATOM 552 C CA . GLY A 1 71 ? 10.308 42.537 -27.812 1.00 44.91 71 GLY A CA 1
ATOM 553 C C . GLY A 1 71 ? 9.570 43.857 -28.027 1.00 44.91 71 GLY A C 1
ATOM 554 O O . GLY A 1 71 ? 9.017 44.120 -29.098 1.00 44.91 71 GLY A O 1
ATOM 555 N N . TYR A 1 72 ? 9.631 44.679 -26.987 1.00 41.00 72 TYR A N 1
ATOM 556 C CA . TYR A 1 72 ? 9.526 46.130 -27.026 1.00 41.00 72 TYR A CA 1
ATOM 557 C C . TYR A 1 72 ? 10.580 46.701 -26.083 1.00 41.00 72 TYR A C 1
ATOM 559 O O . TYR A 1 72 ? 10.733 46.138 -24.974 1.00 41.00 72 TYR A O 1
#

Organism: NCBI:txid1890302

Sequence (72 aa):
MTIRTFNSTTPQTITLTPGDRKTFLFEDVQSITFSNATTANAELSPLFIQQTTCICCGESNSYYYESSDYGY

Foldseek 3Di:
DWWDAPPDPDIDDDDDDPPDDDDDDDPRTPDDDDDDPDDDDDDPDDDDDDDDDDPPPDPPDPPPPPPDDDDD

S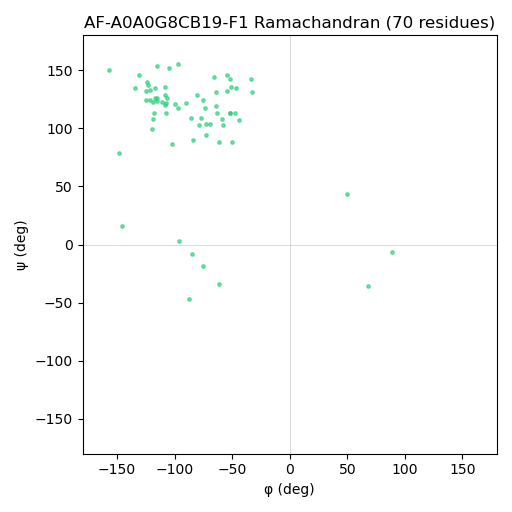olvent-accessible surface area (backbone atoms only — not comparable to full-atom values): 5400 Å² total; per-residue (Å²): 58,37,41,35,31,76,91,46,94,68,66,48,78,45,92,80,57,95,89,69,85,85,85,84,91,80,72,64,71,69,49,79,46,83,65,84,92,60,81,96,74,68,74,80,67,92,78,86,85,80,90,75,87,76,76,74,75,73,71,98,68,90,74,81,77,75,82,76,87,74,88,130

pLDDT: mean 71.36, std 17.85, range [38.91, 93.0]

Mean predicted aligned error: 13.07 Å

Radius of gyration: 20.38 Å; Cα contacts (8 Å, |Δi|>4): 45; chains: 1; bounding box: 28×60×45 Å